Protein AF-A0A9P1DG46-F1 (afdb_monomer_lite)

Sequence (170 aa):
VLTSGLLGGCAYPVLSLDVVNGHALVALENPWPQGKWNGSWGPDSLEVLRCGLKQQPGNTFWMSIQDFCQHFTDVTEARLIPSSWQSAMVSMSEERPSYPLVSVSSPTQAIFCLTQADSRLRTNRNFAAIGLRVYRCRIVAPPQHSTGAKQNVSNPFKPLELLAEKLASK

InterPro domains:
  IPR001300 Peptidase C2, calpain, catalytic domain [PF00648] (3-76)
  IPR001300 Peptidase C2, calpain, catalytic domain [PS50203] (1-81)
  IPR022684 Peptidase C2, calpain family [PTHR10183] (3-145)
  IPR038765 Papain-like cysteine peptidase superfamily [SSF54001] (3-87)

Secondary structure (DSSP, 8-state):
--TTS--TT----EEEEEEETTEEEEEEE--SSS----STT-TT-HHHHHHTPPPPTTTEEEEEHHHHHHH-------PPPPTTS--------SSS--------SSS-----------TTTSS--------EEEEE--PPPPPTT--------S-TTTT-EEEEEEPPP-

Radius of gyration: 24.79 Å; chains: 1; bounding box: 55×44×65 Å

Structure (mmCIF, N/CA/C/O backbone):
data_AF-A0A9P1DG46-F1
#
_entry.id   AF-A0A9P1DG46-F1
#
loop_
_atom_site.group_PDB
_atom_site.id
_atom_site.type_symbol
_atom_site.label_atom_id
_atom_site.label_alt_id
_atom_site.label_comp_id
_atom_site.label_asym_id
_atom_site.label_entity_id
_atom_site.label_seq_id
_atom_site.pdbx_PDB_ins_code
_atom_site.Cartn_x
_atom_site.Cartn_y
_atom_site.Cartn_z
_atom_site.occupancy
_atom_site.B_iso_or_equiv
_atom_site.auth_seq_id
_atom_site.auth_comp_id
_atom_site.auth_asym_id
_atom_site.auth_atom_id
_atom_site.pdbx_PDB_model_num
ATOM 1 N N . VAL A 1 1 ? -11.341 16.551 11.800 1.00 89.69 1 VAL A N 1
ATOM 2 C CA . VAL A 1 1 ? -11.814 15.290 12.414 1.00 89.69 1 VAL A CA 1
ATOM 3 C C . VAL A 1 1 ? -13.119 14.925 11.731 1.00 89.69 1 VAL A C 1
ATOM 5 O O . VAL A 1 1 ? -13.950 15.811 11.574 1.00 89.69 1 VAL A O 1
ATOM 8 N N . LEU A 1 2 ? -13.258 13.695 11.244 1.00 94.81 2 LEU A N 1
ATOM 9 C CA . LEU A 1 2 ? -14.487 13.181 10.634 1.00 94.81 2 LEU A CA 1
ATOM 10 C C . LEU A 1 2 ? -15.521 12.848 11.719 1.00 94.81 2 LEU A C 1
ATOM 12 O O . LEU A 1 2 ? -15.189 12.789 12.902 1.00 94.81 2 LEU A O 1
ATOM 16 N N . THR A 1 3 ? -16.767 12.584 11.328 1.00 94.94 3 THR A N 1
ATOM 17 C CA . THR A 1 3 ? -17.828 12.148 12.258 1.00 94.94 3 THR A CA 1
ATOM 18 C C . THR A 1 3 ? -17.475 10.849 12.992 1.00 94.94 3 THR A C 1
ATOM 20 O O . THR A 1 3 ? -17.857 10.677 14.146 1.00 94.94 3 THR A O 1
ATOM 23 N N . SER A 1 4 ? -16.667 9.989 12.365 1.00 93.75 4 SER A N 1
ATOM 24 C CA . SER A 1 4 ? -16.097 8.767 12.946 1.00 93.75 4 SER A CA 1
ATOM 25 C C . SER A 1 4 ? -14.941 8.996 13.934 1.00 93.75 4 SER A C 1
ATOM 27 O O . SER A 1 4 ? -14.344 8.051 14.450 1.00 93.75 4 SER A O 1
ATOM 29 N N . GLY A 1 5 ? -14.537 10.251 14.150 1.00 95.19 5 GLY A N 1
ATOM 30 C CA . GLY A 1 5 ? -13.408 10.598 15.012 1.00 95.19 5 GLY A CA 1
ATOM 31 C C . GLY A 1 5 ? -12.021 10.398 14.383 1.00 95.19 5 GLY A C 1
ATOM 32 O O . GLY A 1 5 ? -11.029 10.852 14.956 1.00 95.19 5 GLY A O 1
ATOM 33 N N . LEU A 1 6 ? -11.937 9.797 13.190 1.00 96.50 6 LEU A N 1
ATOM 34 C CA . LEU A 1 6 ? -10.705 9.692 12.398 1.00 96.50 6 LEU A CA 1
ATOM 35 C C . LEU A 1 6 ? -10.310 11.040 11.773 1.00 96.50 6 LEU A C 1
ATOM 37 O O . LEU A 1 6 ? -11.133 11.942 11.587 1.00 96.50 6 LEU A O 1
ATOM 41 N N . LEU A 1 7 ? -9.040 11.188 11.406 1.00 96.38 7 LEU A N 1
ATOM 42 C CA . LEU A 1 7 ? -8.547 12.302 10.600 1.00 96.38 7 LEU A CA 1
ATOM 43 C C . LEU A 1 7 ? -8.460 11.866 9.136 1.00 96.38 7 LEU A C 1
ATOM 45 O O . LEU A 1 7 ? -7.665 11.000 8.781 1.00 96.38 7 LEU A O 1
ATOM 49 N N . GLY A 1 8 ? -9.282 12.476 8.281 1.00 94.69 8 GLY A N 1
ATOM 50 C CA . GLY A 1 8 ? -9.234 12.231 6.840 1.00 94.69 8 GLY A CA 1
ATOM 51 C C . GLY A 1 8 ? -7.922 12.719 6.220 1.00 94.69 8 GLY A C 1
ATOM 52 O O . GLY A 1 8 ? -7.405 13.766 6.608 1.00 94.69 8 GLY A O 1
ATOM 53 N N . GLY A 1 9 ? -7.398 11.963 5.252 1.00 92.75 9 GLY A N 1
ATOM 54 C CA . GLY A 1 9 ? -6.139 12.279 4.564 1.00 92.75 9 GLY A CA 1
ATOM 55 C C . GLY A 1 9 ? -4.876 12.007 5.389 1.00 92.75 9 GLY A C 1
ATOM 56 O O . GLY A 1 9 ? -3.785 12.398 4.978 1.00 92.75 9 GLY A O 1
ATOM 57 N N . CYS A 1 10 ? -5.003 11.351 6.544 1.00 93.56 10 CYS A N 1
ATOM 58 C CA . CYS A 1 10 ? -3.883 10.973 7.396 1.00 93.56 10 CYS A CA 1
ATOM 59 C C . CYS A 1 10 ? -3.624 9.464 7.339 1.00 93.56 10 CYS A C 1
ATOM 61 O O . CYS A 1 10 ? -4.554 8.668 7.237 1.00 93.56 10 CYS A O 1
ATOM 63 N N . ALA A 1 11 ? -2.352 9.079 7.451 1.00 94.88 11 ALA A N 1
ATOM 64 C CA . ALA A 1 11 ? -1.949 7.684 7.575 1.00 94.88 11 ALA A CA 1
ATOM 65 C C . ALA A 1 11 ? -1.962 7.242 9.045 1.00 94.88 11 ALA A C 1
ATOM 67 O O . ALA A 1 11 ? -1.571 8.006 9.930 1.00 94.88 11 ALA A O 1
ATOM 68 N N . TYR A 1 12 ? -2.384 6.000 9.270 1.00 96.06 12 TYR A N 1
ATOM 69 C CA . TYR A 1 12 ? -2.456 5.355 10.578 1.00 96.06 12 TYR A CA 1
ATOM 70 C C . TYR A 1 12 ? -1.640 4.059 10.521 1.00 96.06 12 TYR A C 1
ATOM 72 O O . TYR A 1 12 ? -1.907 3.230 9.646 1.00 96.06 12 TYR A O 1
ATOM 80 N N . PRO A 1 13 ? -0.638 3.868 11.396 1.00 95.50 13 PRO A N 1
ATOM 81 C CA . PRO A 1 13 ? 0.082 2.606 11.481 1.00 95.50 13 PRO A CA 1
ATOM 82 C C . PRO A 1 13 ? -0.844 1.453 11.876 1.00 95.50 13 PRO A C 1
ATOM 84 O O . PRO A 1 13 ? -1.627 1.573 12.819 1.00 95.50 13 PRO A O 1
ATOM 87 N N . VAL A 1 14 ? -0.708 0.327 11.174 1.00 95.50 14 VAL A N 1
ATOM 88 C CA . VAL A 1 14 ? -1.295 -0.958 11.572 1.00 95.50 14 VAL A CA 1
ATOM 89 C C . VAL A 1 14 ? -0.350 -1.631 12.556 1.00 95.50 14 VAL A C 1
ATOM 91 O O . VAL A 1 14 ? 0.809 -1.878 12.228 1.00 95.50 14 VAL A O 1
ATOM 94 N N . LEU A 1 15 ? -0.848 -1.915 13.756 1.00 94.25 15 LEU A N 1
ATOM 95 C CA . LEU A 1 15 ? -0.065 -2.508 14.839 1.00 94.25 15 LEU A CA 1
ATOM 96 C C . LEU A 1 15 ? -0.224 -4.028 14.884 1.00 94.25 15 LEU A C 1
ATOM 98 O O . LEU A 1 15 ? 0.761 -4.752 15.009 1.00 94.25 15 LEU A O 1
ATOM 102 N N . SER A 1 16 ? -1.462 -4.515 14.791 1.00 93.31 16 SER A N 1
ATOM 103 C CA . SER A 1 16 ? -1.759 -5.947 14.795 1.00 93.31 16 SER A CA 1
ATOM 104 C C . SER A 1 16 ? -3.085 -6.263 14.110 1.00 93.31 16 SER A C 1
ATOM 106 O O . SER A 1 16 ? -3.933 -5.392 13.902 1.00 93.31 16 SER A O 1
ATOM 108 N N . LEU A 1 17 ? -3.239 -7.534 13.748 1.00 94.75 17 LEU A N 1
ATOM 109 C CA . LEU A 1 17 ? -4.457 -8.125 13.211 1.00 94.75 17 LEU A CA 1
ATOM 110 C C . LEU A 1 17 ? -4.770 -9.352 14.056 1.00 94.75 17 LEU A C 1
ATOM 112 O O . LEU A 1 17 ? -3.923 -10.235 14.164 1.00 94.75 17 LEU A O 1
ATOM 116 N N . ASP A 1 18 ? -5.968 -9.412 14.627 1.00 94.12 18 ASP A N 1
ATOM 117 C CA . ASP A 1 18 ? -6.350 -10.479 15.549 1.00 94.12 18 ASP A CA 1
ATOM 118 C C . ASP A 1 18 ? -7.813 -10.886 15.366 1.00 94.12 18 ASP A C 1
ATOM 120 O O . ASP A 1 18 ? -8.650 -10.104 14.913 1.00 94.12 18 ASP A O 1
ATOM 124 N N . VAL A 1 19 ? -8.133 -12.129 15.737 1.00 95.25 19 VAL A N 1
ATOM 125 C CA . VAL A 1 19 ? -9.515 -12.621 15.797 1.00 95.25 19 VAL A CA 1
ATOM 126 C C . VAL A 1 19 ? -9.927 -12.751 17.256 1.00 95.25 19 VAL A C 1
ATOM 128 O O . VAL A 1 19 ? -9.411 -13.596 17.984 1.00 95.25 19 VAL A O 1
ATOM 131 N N . VAL A 1 20 ? -10.886 -11.932 17.680 1.00 91.81 20 VAL A N 1
ATOM 132 C CA . VAL A 1 20 ? -11.339 -11.847 19.073 1.00 91.81 20 VAL A CA 1
ATOM 133 C C . VAL A 1 20 ? -12.813 -12.208 19.125 1.00 91.81 20 VAL A C 1
ATOM 135 O O . VAL A 1 20 ? -13.642 -11.533 18.522 1.00 91.81 20 VAL A O 1
ATOM 138 N N . ASN A 1 21 ? -13.151 -13.296 19.824 1.00 90.69 21 ASN A N 1
ATOM 139 C CA . ASN A 1 21 ? -14.528 -13.797 19.934 1.00 90.69 21 ASN A CA 1
ATOM 140 C C . ASN A 1 21 ? -15.239 -13.951 18.572 1.00 90.69 21 ASN A C 1
ATOM 142 O O . ASN A 1 21 ? -16.425 -13.670 18.442 1.00 90.69 21 ASN A O 1
ATOM 146 N N . GLY A 1 22 ? -14.500 -14.379 17.543 1.00 93.50 22 GLY A N 1
ATOM 147 C CA . GLY A 1 22 ? -15.020 -14.557 16.182 1.00 93.50 22 GLY A CA 1
ATOM 148 C C . GLY A 1 22 ? -15.042 -13.289 15.320 1.00 93.50 22 GLY A C 1
ATOM 149 O O . GLY A 1 22 ? -15.412 -13.369 14.152 1.00 93.50 22 GLY A O 1
ATOM 150 N N . HIS A 1 23 ? -14.610 -12.140 15.844 1.00 94.50 23 HIS A N 1
ATOM 151 C CA . HIS A 1 23 ? -14.505 -10.892 15.090 1.00 94.50 23 HIS A CA 1
ATOM 152 C C . HIS A 1 23 ? -13.069 -10.659 14.621 1.00 94.50 23 HIS A C 1
ATOM 154 O O . HIS A 1 23 ? -12.150 -10.660 15.436 1.00 94.50 23 HIS A O 1
ATOM 160 N N . ALA A 1 24 ? -12.873 -10.435 13.320 1.00 96.88 24 ALA A N 1
ATOM 161 C CA . ALA A 1 24 ? -11.587 -10.015 12.772 1.00 96.88 24 ALA A CA 1
ATOM 162 C C . ALA A 1 24 ? -11.386 -8.513 13.017 1.00 96.88 24 ALA A C 1
ATOM 164 O O . ALA A 1 24 ? -12.159 -7.688 12.514 1.00 96.88 24 ALA A O 1
ATOM 165 N N . LEU A 1 25 ? -10.359 -8.177 13.793 1.00 96.50 25 LEU A N 1
ATOM 166 C CA . LEU A 1 25 ? -10.048 -6.825 14.234 1.00 96.50 25 LEU A CA 1
ATOM 167 C C . LEU A 1 25 ? -8.657 -6.399 13.767 1.00 96.50 25 LEU A C 1
ATOM 169 O O . LEU A 1 25 ? -7.748 -7.216 13.622 1.00 96.50 25 LEU A O 1
ATOM 173 N N . VAL A 1 26 ? -8.495 -5.092 13.591 1.00 96.19 26 VAL A N 1
ATOM 174 C CA . VAL A 1 26 ? -7.206 -4.437 13.375 1.00 96.19 26 VAL A CA 1
ATOM 175 C C . VAL A 1 26 ? -6.955 -3.429 14.489 1.00 96.19 26 VAL A C 1
ATOM 177 O O . VAL A 1 26 ? -7.841 -2.645 14.837 1.00 96.19 26 VAL A O 1
ATOM 180 N N . ALA A 1 27 ? -5.753 -3.468 15.057 1.00 95.12 27 ALA A N 1
ATOM 181 C CA . ALA A 1 27 ? -5.265 -2.449 15.971 1.00 95.12 27 ALA A CA 1
ATOM 182 C C . ALA A 1 27 ? -4.527 -1.369 15.178 1.00 95.12 27 ALA A C 1
ATOM 184 O O . ALA A 1 27 ? -3.613 -1.667 14.403 1.00 95.12 27 ALA A O 1
ATOM 185 N N . LEU A 1 28 ? -4.914 -0.117 15.395 1.00 96.06 28 LEU A N 1
ATOM 186 C CA . LEU A 1 28 ? -4.319 1.060 14.774 1.00 96.06 28 LEU A CA 1
ATOM 187 C C . LEU A 1 28 ? -3.791 2.018 15.838 1.00 96.06 28 LEU A C 1
ATOM 189 O O . LEU A 1 28 ? -4.299 2.062 16.961 1.00 96.06 28 LEU A O 1
ATOM 193 N N . GLU A 1 29 ? -2.820 2.838 15.452 1.00 95.31 29 GLU A N 1
ATOM 194 C CA . GLU A 1 29 ? -2.388 4.006 16.220 1.00 95.31 29 GLU A CA 1
ATOM 195 C C . GLU A 1 29 ? -2.768 5.293 15.490 1.00 95.31 29 GLU A C 1
ATOM 197 O O . GLU A 1 29 ? -2.547 5.429 14.287 1.00 95.31 29 GLU A O 1
ATOM 202 N N . ASN A 1 30 ? -3.314 6.267 16.214 1.00 95.25 30 ASN A N 1
ATOM 203 C CA . ASN A 1 30 ? -3.390 7.639 15.739 1.00 95.25 30 ASN A CA 1
ATOM 204 C C . ASN A 1 30 ? -2.127 8.397 16.183 1.00 95.25 30 ASN A C 1
ATOM 206 O O . ASN A 1 30 ? -2.034 8.765 17.354 1.00 95.25 30 ASN A O 1
ATOM 210 N N . PRO A 1 31 ? -1.178 8.703 15.282 1.00 93.88 31 PRO A N 1
ATOM 211 C C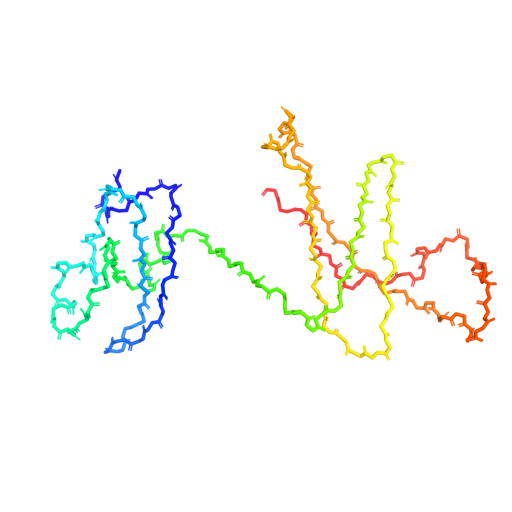A . PRO A 1 31 ? 0.042 9.419 15.657 1.00 93.88 31 PRO A CA 1
ATOM 212 C C . PRO A 1 31 ? -0.207 10.904 15.976 1.00 93.88 31 PRO A C 1
ATOM 214 O O . PRO A 1 31 ? 0.724 11.632 16.322 1.00 93.88 31 PRO A O 1
ATOM 217 N N . TRP A 1 32 ? -1.447 11.385 15.834 1.00 93.44 32 TRP A N 1
ATOM 218 C CA . TRP A 1 32 ? -1.791 12.792 15.979 1.00 93.44 32 TRP A CA 1
ATOM 219 C C . TRP A 1 32 ? -2.438 13.113 17.335 1.00 93.44 32 TRP A C 1
ATOM 221 O O . TRP A 1 32 ? -3.183 12.293 17.878 1.00 93.44 32 TRP A O 1
ATOM 231 N N . PRO A 1 33 ? -2.250 14.345 17.861 1.00 88.50 33 PRO A N 1
ATOM 232 C CA . PRO A 1 33 ? -2.833 14.763 19.144 1.00 88.50 33 PRO A CA 1
ATOM 233 C C . PRO A 1 33 ? -4.366 14.818 19.160 1.00 88.50 33 PRO A C 1
ATOM 235 O O . PRO A 1 33 ? -4.982 14.930 20.214 1.00 88.50 33 PRO A O 1
ATOM 238 N N . GLN A 1 34 ? -4.981 14.814 17.981 1.00 91.88 34 GLN A N 1
ATOM 239 C CA . GLN A 1 34 ? -6.401 15.051 17.769 1.00 91.88 34 GLN A CA 1
ATOM 240 C C . GLN A 1 34 ? -7.038 13.865 17.048 1.00 91.88 34 GLN A C 1
ATOM 242 O O . GLN A 1 34 ? -6.397 13.197 16.239 1.00 91.88 34 GLN A O 1
ATOM 247 N N . GLY A 1 35 ? -8.325 13.646 17.304 1.00 90.81 35 GLY A N 1
ATOM 248 C CA . GLY A 1 35 ? -9.064 12.503 16.776 1.00 90.81 35 GLY A CA 1
ATOM 249 C C . GLY A 1 35 ? -8.962 11.278 17.685 1.00 90.81 35 GLY A C 1
ATOM 250 O O . GLY A 1 35 ? -7.893 10.922 18.186 1.00 90.81 35 GLY A O 1
ATOM 251 N N . LYS A 1 36 ? -10.107 10.641 17.901 1.00 92.12 36 LYS A N 1
ATOM 252 C CA . LYS A 1 36 ? -10.257 9.405 18.667 1.00 92.12 36 LYS A CA 1
ATOM 253 C C . LYS A 1 36 ? -11.361 8.609 17.993 1.00 92.12 36 LYS A C 1
ATOM 255 O O . LYS A 1 36 ? -12.457 9.139 17.827 1.00 92.12 36 LYS A O 1
ATOM 260 N N . TRP A 1 37 ? -11.065 7.377 17.589 1.00 94.94 37 TRP A N 1
ATOM 261 C CA . TRP A 1 37 ? -12.067 6.488 17.004 1.00 94.94 37 TRP A CA 1
ATOM 262 C C . TRP A 1 37 ? -13.241 6.306 17.971 1.00 94.94 37 TRP A C 1
ATOM 264 O O . TRP A 1 37 ? -13.034 5.985 19.144 1.00 94.94 37 TRP A O 1
ATOM 274 N N . ASN A 1 38 ? -14.456 6.553 17.481 1.00 93.56 38 ASN A N 1
ATOM 275 C CA . ASN A 1 38 ? -15.685 6.539 18.279 1.00 93.56 38 ASN A CA 1
ATOM 276 C C . ASN A 1 38 ? -16.713 5.495 17.804 1.00 93.56 38 ASN A C 1
ATOM 278 O O . ASN A 1 38 ? -17.835 5.482 18.306 1.00 93.56 38 ASN A O 1
ATOM 282 N N . GLY A 1 39 ? -16.342 4.639 16.847 1.00 93.44 39 GLY A N 1
ATOM 283 C CA . GLY A 1 39 ? -17.164 3.518 16.398 1.00 93.44 39 GLY A CA 1
ATOM 284 C C . GLY A 1 39 ? -16.951 2.248 17.226 1.00 93.44 39 GLY A C 1
ATOM 285 O O . GLY A 1 39 ? -16.287 2.253 18.269 1.00 93.44 39 GLY A O 1
ATOM 286 N N . SER A 1 40 ? -17.515 1.138 16.745 1.00 93.88 40 SER A N 1
ATOM 287 C CA . SER A 1 40 ? -17.368 -0.175 17.380 1.00 93.88 40 SER A CA 1
ATOM 288 C C . SER A 1 40 ? -15.902 -0.552 17.574 1.00 93.88 40 SER A C 1
ATOM 290 O O . SER A 1 40 ? -15.034 -0.206 16.771 1.00 93.88 40 SER A O 1
ATOM 292 N N . TRP A 1 41 ? -15.631 -1.259 18.671 1.00 94.44 41 TRP A N 1
ATOM 293 C CA . TRP A 1 41 ? -14.279 -1.614 19.123 1.00 94.44 41 TRP A CA 1
ATOM 294 C C . TRP A 1 41 ? -13.380 -0.425 19.499 1.00 94.44 41 TRP A C 1
ATOM 296 O O . TRP A 1 41 ? -12.206 -0.609 19.821 1.00 94.44 41 TRP A O 1
ATOM 306 N N . GLY A 1 42 ? -13.929 0.792 19.538 1.00 91.69 42 GLY A N 1
ATOM 307 C CA . GLY A 1 42 ? -13.219 1.954 20.047 1.00 91.69 42 GLY A CA 1
ATOM 308 C C . GLY A 1 42 ? -12.878 1.858 21.536 1.00 91.69 42 GLY A C 1
ATOM 309 O O . GLY A 1 42 ? -13.408 0.999 22.249 1.00 91.69 42 GLY A O 1
ATOM 310 N N . PRO A 1 43 ? -12.003 2.752 22.029 1.00 86.31 43 PRO A N 1
ATOM 311 C CA . PRO A 1 43 ? -11.471 2.686 23.391 1.00 86.31 43 PRO A CA 1
ATOM 312 C C . PRO A 1 43 ? -12.552 2.639 24.481 1.00 86.31 43 PRO A C 1
ATOM 314 O O . PRO A 1 43 ? -12.387 1.946 25.482 1.00 86.31 43 PRO A O 1
ATOM 317 N N . ASP A 1 44 ? -13.671 3.333 24.260 1.00 84.94 44 ASP A N 1
ATOM 318 C CA . ASP A 1 44 ? -14.769 3.460 25.226 1.00 84.94 44 ASP A CA 1
ATOM 319 C C . ASP A 1 44 ? -15.961 2.533 24.889 1.00 84.94 44 ASP A C 1
ATOM 321 O O . ASP A 1 44 ? -17.055 2.692 25.428 1.00 84.94 44 ASP A O 1
ATOM 325 N N . SER A 1 45 ? -15.774 1.581 23.967 1.00 89.62 45 SER A N 1
ATOM 326 C CA . SER A 1 45 ? -16.831 0.673 23.504 1.00 89.62 45 SER A CA 1
ATOM 327 C C . SER A 1 45 ? -17.103 -0.464 24.500 1.00 89.62 45 SER A C 1
ATOM 329 O O . SER A 1 45 ? -16.201 -0.969 25.178 1.00 89.62 45 SER A O 1
ATOM 331 N N . LEU A 1 46 ? -18.362 -0.913 24.577 1.00 89.25 46 LEU A N 1
ATOM 332 C CA . LEU A 1 46 ? -18.743 -2.045 25.432 1.00 89.25 46 LEU A CA 1
ATOM 333 C C . LEU A 1 46 ? -18.090 -3.347 24.958 1.00 89.25 46 LEU A C 1
ATOM 335 O O . LEU A 1 46 ? -17.819 -4.226 25.770 1.00 89.25 46 LEU A O 1
ATOM 339 N N . GLU A 1 47 ? -17.838 -3.470 23.659 1.00 91.75 47 GLU A N 1
ATOM 340 C CA . GLU A 1 47 ? -17.193 -4.609 23.019 1.00 91.75 47 GLU A CA 1
ATOM 341 C C . GLU A 1 47 ? -15.773 -4.813 23.561 1.00 91.75 47 GLU A C 1
ATOM 343 O O . GLU A 1 47 ? -15.440 -5.914 24.005 1.00 91.75 47 GLU A O 1
ATOM 348 N N . VAL A 1 48 ? -14.968 -3.745 23.620 1.00 87.75 48 VAL A N 1
ATOM 349 C CA . VAL A 1 48 ? -13.606 -3.775 24.186 1.00 87.75 48 VAL A CA 1
ATOM 350 C C . VAL A 1 48 ? -13.634 -4.137 25.667 1.00 87.75 48 VAL A C 1
ATOM 352 O O . VAL A 1 48 ? -12.878 -5.013 26.094 1.00 87.75 48 VAL A O 1
ATOM 355 N N . LEU A 1 49 ? -14.541 -3.520 26.436 1.00 86.81 49 LEU A N 1
ATOM 356 C CA . LEU A 1 49 ? -14.699 -3.790 27.868 1.00 86.81 49 LEU A CA 1
ATOM 357 C C . LEU A 1 49 ? -15.092 -5.250 28.137 1.00 86.81 49 LEU A C 1
ATOM 359 O O . LEU A 1 49 ? -14.501 -5.901 28.995 1.00 86.81 49 LEU A O 1
ATOM 363 N N . ARG A 1 50 ? -16.062 -5.786 27.387 1.00 89.56 50 ARG A N 1
ATOM 364 C CA . ARG A 1 50 ? -16.548 -7.168 27.537 1.00 89.56 50 ARG A CA 1
ATOM 365 C C . ARG A 1 50 ? -15.523 -8.206 27.102 1.00 89.56 50 ARG A C 1
ATOM 367 O O . ARG A 1 50 ? -15.459 -9.273 27.704 1.00 89.56 50 ARG A O 1
ATOM 374 N N . CYS A 1 51 ? -14.741 -7.911 26.067 1.00 87.94 51 CYS A N 1
ATOM 375 C CA . CYS A 1 51 ? -13.728 -8.832 25.555 1.00 87.94 51 CYS A CA 1
ATOM 376 C C . CYS A 1 51 ? -12.393 -8.735 26.308 1.00 87.94 51 CYS A C 1
ATOM 378 O O . CYS A 1 51 ? -11.485 -9.509 26.017 1.00 87.94 51 CYS A O 1
ATOM 380 N N . GLY A 1 52 ? -12.253 -7.799 27.254 1.00 84.38 52 GLY A N 1
ATOM 381 C CA . GLY A 1 52 ? -11.016 -7.607 28.011 1.00 84.38 52 GLY A CA 1
ATOM 382 C C . GLY A 1 52 ? -9.827 -7.216 27.130 1.00 84.38 52 GLY A C 1
ATOM 383 O O . GLY A 1 52 ? -8.686 -7.559 27.448 1.00 84.38 52 GLY A O 1
ATOM 384 N N . LEU A 1 53 ? -10.079 -6.530 26.009 1.00 83.69 53 LEU A N 1
ATOM 385 C CA . LEU A 1 53 ? -9.017 -6.122 25.096 1.00 83.69 53 LEU A CA 1
ATOM 386 C C . LEU A 1 53 ? -8.158 -5.050 25.759 1.00 83.69 53 LEU A C 1
ATOM 388 O O . LEU A 1 53 ? -8.635 -3.973 26.117 1.00 83.69 53 LEU A O 1
ATOM 392 N N . LYS A 1 54 ? -6.868 -5.350 25.925 1.00 72.75 54 LYS A N 1
ATOM 393 C CA . LYS A 1 54 ? -5.911 -4.377 26.446 1.00 72.75 54 LYS A CA 1
ATOM 394 C C . LYS A 1 54 ? -5.747 -3.253 25.430 1.00 72.75 54 LYS A C 1
ATOM 396 O O . LYS A 1 54 ? -5.430 -3.506 24.268 1.00 72.75 54 LYS A O 1
ATOM 401 N N . GLN A 1 55 ? -5.923 -2.018 25.886 1.00 71.75 55 GLN A N 1
ATOM 402 C CA . GLN A 1 55 ? -5.478 -0.862 25.121 1.00 71.75 55 GLN A CA 1
ATOM 403 C C . GLN A 1 55 ? -3.956 -0.813 25.167 1.00 71.75 55 GLN A C 1
ATOM 405 O O . GLN A 1 55 ? -3.353 -0.935 26.239 1.00 71.75 55 GLN A O 1
ATOM 410 N N . GLN A 1 56 ? -3.336 -0.681 23.998 1.00 77.69 56 GLN A N 1
ATOM 411 C CA . GLN A 1 56 ? -1.908 -0.421 23.936 1.00 77.69 56 GLN A CA 1
ATOM 412 C C . GLN A 1 56 ? -1.648 1.036 24.368 1.00 77.69 56 GLN A C 1
ATOM 414 O O . GLN A 1 56 ? -2.550 1.875 24.274 1.00 77.69 56 GLN A O 1
ATOM 419 N N . PRO A 1 57 ? -0.444 1.362 24.869 1.00 78.50 57 PRO A N 1
ATOM 420 C CA . PRO A 1 57 ? -0.087 2.737 25.208 1.00 78.50 57 PRO A CA 1
ATOM 421 C C . PRO A 1 57 ? -0.262 3.683 24.013 1.00 78.50 57 PRO A C 1
ATOM 423 O O . PRO A 1 57 ? -0.137 3.263 22.868 1.00 78.50 57 PRO A O 1
ATOM 426 N N . GLY A 1 58 ? -0.492 4.968 24.279 1.00 84.12 58 GLY A N 1
ATOM 427 C CA . GLY A 1 58 ? -0.690 5.971 23.228 1.00 84.12 58 GLY A CA 1
ATOM 428 C C . GLY A 1 58 ? -2.140 6.057 22.746 1.00 84.12 58 GLY A C 1
A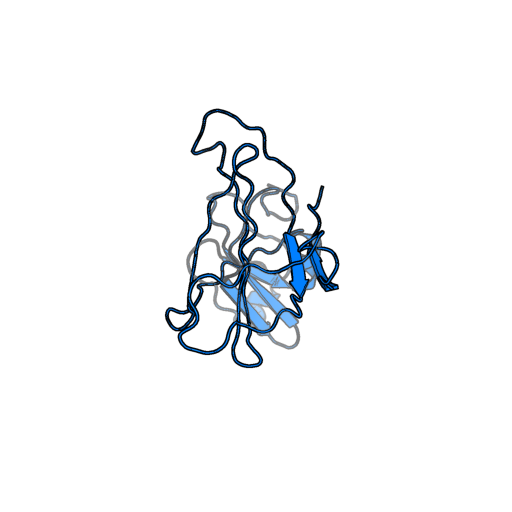TOM 429 O O . GLY A 1 58 ? -3.065 5.596 23.412 1.00 84.12 58 GLY A O 1
ATOM 430 N N . ASN A 1 59 ? -2.350 6.696 21.594 1.00 90.88 59 ASN A N 1
ATOM 431 C CA . ASN A 1 59 ? -3.680 6.876 21.005 1.00 90.88 59 ASN A CA 1
ATOM 432 C C . ASN A 1 59 ? -4.017 5.682 20.095 1.00 90.88 59 ASN A C 1
ATOM 434 O O . ASN A 1 59 ? -4.156 5.828 18.879 1.00 90.88 59 ASN A O 1
ATOM 438 N N . THR A 1 60 ? -4.075 4.486 20.688 1.00 93.56 60 THR A N 1
ATOM 439 C CA . THR A 1 60 ? -4.361 3.232 19.975 1.00 93.56 60 THR A CA 1
ATOM 440 C C . THR A 1 60 ? -5.814 2.811 20.127 1.00 93.56 60 THR A C 1
ATOM 442 O O . THR A 1 60 ? -6.485 3.133 21.109 1.00 93.56 60 THR A O 1
ATOM 445 N N . PHE A 1 61 ? -6.327 2.101 19.129 1.00 94.31 61 PHE A N 1
ATOM 446 C CA . PHE A 1 61 ? -7.706 1.633 19.115 1.00 94.31 61 PHE A CA 1
ATOM 447 C C . PHE A 1 61 ? -7.855 0.393 18.242 1.00 94.31 61 PHE A C 1
ATOM 449 O O . PHE A 1 61 ? -7.092 0.180 17.300 1.00 94.31 61 PHE A O 1
ATOM 456 N N . TRP A 1 62 ? -8.868 -0.407 18.559 1.00 95.69 62 TRP A N 1
ATOM 457 C CA . TRP A 1 62 ? -9.309 -1.504 17.714 1.00 95.69 62 TRP A CA 1
ATOM 458 C C . TRP A 1 62 ? -10.429 -1.029 16.790 1.00 95.69 62 TRP A C 1
ATOM 460 O O . TRP A 1 62 ? -11.191 -0.118 17.114 1.00 95.69 62 TRP A O 1
ATOM 470 N N . MET A 1 63 ? -10.541 -1.671 15.637 1.00 95.81 63 MET A N 1
ATOM 471 C CA . MET A 1 63 ? -11.713 -1.588 14.772 1.00 95.81 63 MET A CA 1
ATOM 472 C C . MET A 1 63 ? -11.941 -2.919 14.078 1.00 95.81 63 MET A C 1
ATOM 474 O O . MET A 1 63 ? -11.025 -3.737 13.962 1.00 95.81 63 MET A O 1
ATOM 478 N N . SER A 1 64 ? -13.158 -3.133 13.591 1.00 96.75 64 SER A N 1
ATOM 479 C CA . SER A 1 64 ? -13.429 -4.282 12.737 1.00 96.75 64 SER A CA 1
ATOM 480 C C . SER A 1 64 ? -12.730 -4.126 11.382 1.00 96.75 64 SER A C 1
ATOM 482 O O . SER A 1 64 ? -12.552 -3.012 10.887 1.00 96.75 64 SER A O 1
ATOM 484 N N . ILE A 1 65 ? -12.377 -5.241 10.736 1.00 97.00 65 ILE A N 1
ATOM 485 C CA . ILE A 1 65 ? -11.882 -5.206 9.347 1.00 97.00 65 ILE A CA 1
ATOM 486 C C . ILE A 1 65 ? -12.917 -4.580 8.399 1.00 97.00 65 ILE A C 1
ATOM 488 O O . ILE A 1 65 ? -12.549 -3.920 7.431 1.00 97.00 65 ILE A O 1
ATOM 492 N N . GLN A 1 66 ? -14.210 -4.728 8.693 1.00 96.81 66 GLN A N 1
ATOM 493 C CA . GLN A 1 66 ? -15.274 -4.107 7.910 1.00 96.81 66 GLN A CA 1
ATOM 494 C C . GLN A 1 66 ? -15.216 -2.575 7.983 1.00 96.81 66 GLN A C 1
ATOM 496 O O . GLN A 1 66 ? -15.264 -1.926 6.940 1.00 96.81 66 GLN A O 1
ATOM 501 N N . ASP A 1 67 ? -15.073 -2.003 9.181 1.00 97.31 67 ASP A N 1
ATOM 502 C CA . ASP A 1 67 ? -14.929 -0.552 9.358 1.00 97.31 67 ASP A CA 1
ATOM 503 C C . ASP A 1 67 ? -13.611 -0.052 8.762 1.00 97.31 67 ASP A C 1
ATOM 505 O O . ASP A 1 67 ? -13.576 1.003 8.128 1.00 97.31 67 ASP A O 1
ATOM 509 N N . PHE A 1 68 ? -12.536 -0.836 8.895 1.00 97.50 68 PHE A N 1
ATOM 510 C CA . PHE A 1 68 ? -11.254 -0.532 8.264 1.00 97.50 68 PHE A CA 1
ATOM 511 C C . PHE A 1 68 ? -11.410 -0.354 6.750 1.00 97.50 68 PHE A C 1
ATOM 513 O O . PHE A 1 68 ? -11.028 0.680 6.208 1.00 97.50 68 PHE A O 1
ATOM 520 N N . CYS A 1 69 ? -12.054 -1.304 6.070 1.00 96.44 69 CYS A N 1
ATOM 521 C CA . CYS A 1 69 ? -12.304 -1.217 4.632 1.00 96.44 69 CYS A CA 1
ATOM 522 C C . CYS A 1 69 ? -13.261 -0.079 4.232 1.00 96.44 69 CYS A C 1
ATOM 524 O O . CYS A 1 69 ? -13.239 0.346 3.080 1.00 96.44 69 CYS A O 1
ATOM 526 N N . GLN A 1 70 ? -14.112 0.408 5.140 1.00 96.75 70 GLN A N 1
ATOM 527 C CA . GLN A 1 70 ? -14.991 1.554 4.874 1.00 96.75 70 GLN A CA 1
ATOM 528 C C . GLN A 1 70 ? -14.275 2.899 5.029 1.00 96.75 70 GLN A C 1
ATOM 530 O O . GLN A 1 70 ? -14.625 3.865 4.350 1.00 96.75 70 GLN A O 1
ATOM 535 N N . HIS A 1 71 ? -13.303 2.981 5.938 1.00 96.81 71 HIS A N 1
ATOM 536 C CA . HIS A 1 71 ? -12.650 4.237 6.299 1.00 96.81 71 HIS A CA 1
ATOM 537 C C . HIS A 1 71 ? -11.269 4.438 5.671 1.00 96.81 71 HIS A C 1
ATOM 539 O O . HIS A 1 71 ? -10.831 5.584 5.558 1.00 96.81 71 HIS A O 1
ATOM 545 N N . PHE A 1 72 ? -10.596 3.367 5.250 1.00 96.88 72 PHE A N 1
ATOM 546 C CA . PHE A 1 72 ? -9.265 3.417 4.649 1.00 96.88 72 PHE A CA 1
ATOM 547 C C . PHE A 1 72 ? -9.303 2.964 3.191 1.00 96.88 72 PHE A C 1
ATOM 549 O O . PHE A 1 72 ? -9.888 1.938 2.855 1.00 96.88 72 PHE A O 1
ATOM 556 N N . THR A 1 73 ? -8.649 3.735 2.324 1.00 95.50 73 THR A N 1
ATOM 557 C CA . THR A 1 73 ? -8.591 3.474 0.878 1.00 95.50 73 THR A CA 1
ATOM 558 C C . THR A 1 73 ? -7.341 2.708 0.468 1.00 95.50 73 THR A C 1
ATOM 560 O O . THR A 1 73 ? -7.375 1.945 -0.494 1.00 95.50 73 THR A O 1
ATOM 563 N N . ASP A 1 74 ? -6.247 2.892 1.206 1.00 94.44 74 ASP A N 1
ATOM 564 C CA . ASP A 1 74 ? -4.920 2.434 0.817 1.00 94.44 74 ASP A CA 1
ATOM 565 C C . ASP A 1 74 ? -4.203 1.769 1.991 1.00 94.44 74 ASP A C 1
ATOM 567 O O . ASP A 1 74 ? -4.255 2.238 3.131 1.00 94.44 74 ASP A O 1
ATOM 571 N N . VAL A 1 75 ? -3.470 0.697 1.688 1.00 94.50 75 VAL A N 1
ATOM 572 C CA . VAL A 1 75 ? -2.561 0.030 2.623 1.00 94.50 75 VAL A CA 1
ATOM 573 C C . VAL A 1 75 ? -1.178 0.007 1.995 1.00 94.50 75 VAL A C 1
ATOM 575 O O . VAL A 1 75 ? -0.997 -0.486 0.883 1.00 94.50 75 VAL A O 1
ATOM 578 N N . THR A 1 76 ? -0.193 0.548 2.708 1.00 92.00 76 THR A N 1
ATOM 579 C CA . THR A 1 76 ? 1.206 0.536 2.273 1.00 92.00 76 THR A CA 1
ATOM 580 C C . THR A 1 76 ? 2.032 -0.295 3.239 1.00 92.00 76 THR A C 1
ATOM 582 O O . THR A 1 76 ? 2.044 -0.034 4.438 1.00 92.00 76 THR A O 1
ATOM 585 N N . GLU A 1 77 ? 2.756 -1.272 2.701 1.00 89.81 77 GLU A N 1
ATOM 586 C CA . GLU A 1 77 ? 3.686 -2.110 3.451 1.00 89.81 77 GLU A CA 1
ATOM 587 C C . GLU A 1 77 ? 5.119 -1.820 2.989 1.00 89.81 77 GLU A C 1
ATOM 589 O O . GLU A 1 77 ? 5.447 -1.952 1.807 1.00 89.81 77 GLU A O 1
ATOM 594 N N . ALA A 1 78 ? 5.991 -1.448 3.925 1.00 86.94 78 ALA A N 1
ATOM 595 C CA . ALA A 1 78 ? 7.419 -1.329 3.669 1.00 86.94 78 ALA A CA 1
ATOM 596 C C . ALA A 1 78 ? 8.107 -2.660 4.001 1.00 86.94 78 ALA A C 1
ATOM 598 O O . ALA A 1 78 ? 8.257 -3.016 5.168 1.00 86.94 78 ALA A O 1
ATOM 599 N N . ARG A 1 79 ? 8.540 -3.398 2.973 1.00 84.12 79 ARG A N 1
ATOM 600 C CA . ARG A 1 79 ? 9.271 -4.660 3.149 1.00 84.12 79 ARG A CA 1
AT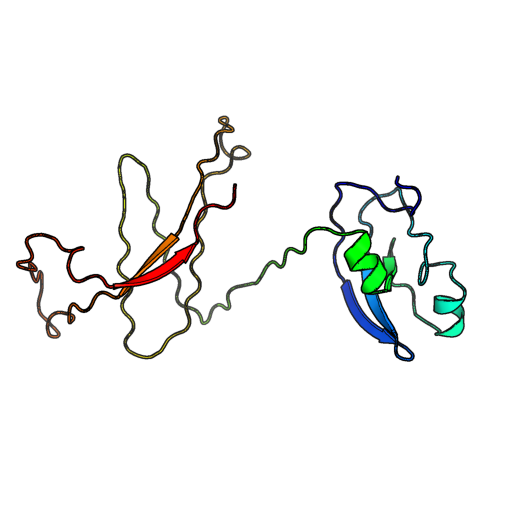OM 601 C C . ARG A 1 79 ? 10.774 -4.420 3.142 1.00 84.12 79 ARG A C 1
ATOM 603 O O . ARG A 1 79 ? 11.308 -3.832 2.203 1.00 84.12 79 ARG A O 1
ATOM 610 N N . LEU A 1 80 ? 11.462 -4.930 4.159 1.00 87.56 80 LEU A N 1
ATOM 611 C CA . LEU A 1 80 ? 12.919 -5.007 4.153 1.00 87.56 80 LEU A CA 1
ATOM 612 C C . LEU A 1 80 ? 13.351 -6.169 3.259 1.00 87.56 80 LEU A C 1
ATOM 614 O O . LEU A 1 80 ? 12.917 -7.304 3.453 1.00 87.56 80 LEU A O 1
ATOM 618 N N . ILE A 1 81 ? 14.206 -5.885 2.279 1.00 87.19 81 ILE A N 1
ATOM 619 C CA . ILE A 1 81 ? 14.826 -6.926 1.458 1.00 87.19 81 ILE A CA 1
ATOM 620 C C . ILE A 1 81 ? 15.933 -7.571 2.307 1.00 87.19 81 ILE A C 1
ATOM 622 O O . ILE A 1 81 ? 16.844 -6.853 2.731 1.00 87.19 81 ILE A O 1
ATOM 626 N N . PRO A 1 82 ? 15.873 -8.888 2.591 1.00 87.94 82 PRO A N 1
ATOM 627 C CA . PRO A 1 82 ? 16.890 -9.547 3.402 1.00 87.94 82 PRO A CA 1
ATOM 628 C C . PRO A 1 82 ? 18.281 -9.419 2.777 1.00 87.94 82 PRO A C 1
ATOM 630 O O . PRO A 1 82 ? 18.426 -9.468 1.557 1.00 87.94 82 PRO A O 1
ATOM 633 N N . SER A 1 83 ? 19.323 -9.350 3.607 1.00 89.00 83 SER A N 1
ATOM 634 C CA . SER A 1 83 ? 20.717 -9.236 3.145 1.00 89.00 83 SER A CA 1
ATOM 635 C C . SER A 1 83 ? 21.218 -10.451 2.353 1.00 89.00 83 SER A C 1
ATOM 637 O O . SER A 1 83 ? 22.248 -10.366 1.692 1.00 89.00 83 SER A O 1
ATOM 639 N N . SER A 1 84 ? 20.498 -11.577 2.394 1.00 91.19 84 SER A N 1
ATOM 640 C CA . SER A 1 84 ? 20.776 -12.757 1.569 1.00 91.19 84 SER A CA 1
ATOM 641 C C . SER A 1 84 ? 20.450 -12.555 0.085 1.00 91.19 84 SER A C 1
ATOM 643 O O . SER A 1 84 ? 20.920 -13.328 -0.752 1.00 91.19 84 SER A O 1
ATOM 645 N N . TRP A 1 85 ? 19.660 -11.536 -0.262 1.00 91.19 85 TRP A N 1
ATOM 646 C CA . TRP A 1 85 ? 19.319 -11.228 -1.646 1.00 91.19 85 TRP A CA 1
ATOM 647 C C . TRP A 1 85 ? 20.453 -10.456 -2.318 1.00 91.19 85 TRP A C 1
ATOM 649 O O . TRP A 1 85 ? 20.967 -9.474 -1.786 1.00 91.19 85 TRP A O 1
ATOM 659 N N . GLN A 1 86 ? 20.812 -10.875 -3.530 1.00 89.00 86 GLN A N 1
ATOM 660 C CA . GLN A 1 86 ? 21.740 -10.119 -4.368 1.00 89.00 86 GLN A CA 1
ATOM 661 C C . GLN A 1 86 ? 21.035 -8.873 -4.911 1.00 89.00 86 GLN A C 1
ATOM 663 O O . GLN A 1 86 ? 19.913 -8.964 -5.413 1.00 89.00 86 GLN A O 1
ATOM 668 N N . SER A 1 87 ? 21.688 -7.713 -4.821 1.00 89.00 87 SER A N 1
ATOM 669 C CA . SER A 1 87 ? 21.135 -6.438 -5.279 1.00 89.00 87 SER A CA 1
ATOM 670 C C . SER A 1 87 ? 22.056 -5.756 -6.288 1.00 89.00 87 SER A C 1
ATOM 672 O O . SER A 1 87 ? 23.280 -5.816 -6.201 1.00 89.00 87 SER A O 1
ATOM 674 N N . ALA A 1 88 ? 21.444 -5.108 -7.275 1.00 89.00 88 ALA A N 1
ATOM 675 C CA . ALA A 1 88 ? 22.113 -4.256 -8.245 1.00 89.00 88 ALA A CA 1
ATOM 676 C C . ALA A 1 88 ? 21.214 -3.051 -8.531 1.00 89.00 88 ALA A C 1
ATOM 678 O O . ALA A 1 88 ? 19.988 -3.176 -8.539 1.00 89.00 88 ALA A O 1
ATOM 679 N N . MET A 1 89 ? 21.817 -1.887 -8.767 1.00 89.12 89 MET A N 1
ATOM 680 C CA . MET A 1 89 ? 21.105 -0.651 -9.084 1.00 89.12 89 MET A CA 1
ATOM 681 C C . MET A 1 89 ? 21.636 -0.082 -10.395 1.00 89.12 89 MET A C 1
ATOM 683 O O . MET A 1 89 ? 22.845 -0.019 -10.609 1.00 89.12 89 MET A O 1
ATOM 687 N N . VAL A 1 90 ? 20.721 0.345 -11.263 1.00 88.81 90 VAL A N 1
ATOM 688 C CA . VAL A 1 90 ? 21.045 1.021 -12.519 1.00 88.81 90 VAL A CA 1
ATOM 689 C C . VAL A 1 90 ? 20.280 2.333 -12.558 1.00 88.81 90 VAL A C 1
ATOM 691 O O . VAL A 1 90 ? 19.056 2.342 -12.457 1.00 88.81 90 VAL A O 1
ATOM 694 N N . SER A 1 91 ? 21.008 3.432 -12.723 1.00 87.81 91 SER A N 1
ATOM 695 C CA . SER A 1 91 ? 20.428 4.753 -12.957 1.00 87.81 91 SER A CA 1
ATOM 696 C C . SER A 1 91 ? 20.288 4.991 -14.456 1.00 87.81 91 SER A C 1
ATOM 698 O O . SER A 1 91 ? 21.200 4.688 -15.222 1.00 87.81 91 SER A O 1
ATOM 700 N N . MET A 1 92 ? 19.163 5.562 -14.873 1.00 84.38 92 MET A N 1
ATOM 701 C CA . MET A 1 92 ? 18.880 5.889 -16.271 1.00 84.38 92 MET A CA 1
ATOM 702 C C . MET A 1 92 ? 18.244 7.276 -16.381 1.00 84.38 92 MET A C 1
ATOM 704 O O . MET A 1 92 ? 17.658 7.775 -15.421 1.00 84.38 92 MET A O 1
ATOM 708 N N . SER A 1 93 ? 18.374 7.897 -17.548 1.00 82.19 93 SER A N 1
ATOM 709 C CA . SER A 1 93 ? 17.734 9.171 -17.888 1.00 82.19 93 SER A CA 1
ATOM 710 C C . SER A 1 93 ? 17.230 9.134 -19.329 1.00 82.19 93 SER A C 1
ATOM 712 O O . SER A 1 93 ? 17.558 8.213 -20.075 1.00 82.19 93 SER A O 1
ATOM 714 N N . GLU A 1 94 ? 16.466 10.143 -19.741 1.00 77.56 94 GLU A N 1
ATOM 715 C CA . GLU A 1 94 ? 16.023 10.278 -21.137 1.00 77.56 94 GLU A CA 1
ATOM 716 C C . GLU A 1 94 ? 17.206 10.347 -22.115 1.00 77.56 94 GLU A C 1
ATOM 718 O O . GLU A 1 94 ? 17.182 9.720 -23.169 1.00 77.56 94 GLU A O 1
ATOM 723 N N . GLU A 1 95 ? 18.282 11.039 -21.732 1.00 83.50 95 GLU A N 1
ATOM 724 C CA . GLU A 1 95 ? 19.513 11.133 -22.529 1.00 83.50 95 GLU A CA 1
ATOM 725 C C . GLU A 1 95 ? 20.344 9.841 -22.509 1.00 83.50 95 GLU A C 1
ATOM 727 O O . GLU 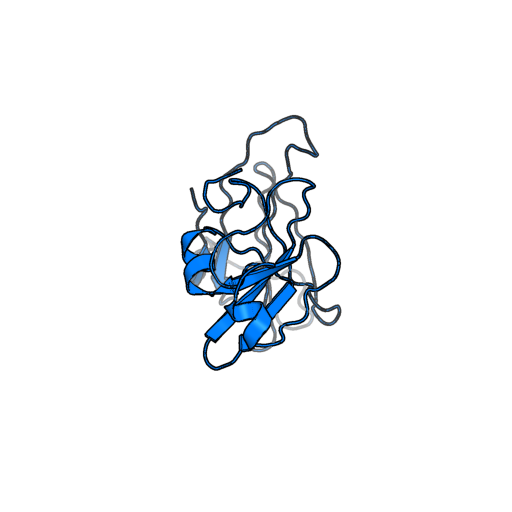A 1 95 ? 21.175 9.611 -23.389 1.00 83.50 95 GLU A O 1
ATOM 732 N N . ARG A 1 96 ? 20.166 9.007 -21.478 1.00 81.06 96 ARG A N 1
ATOM 733 C CA . ARG A 1 96 ? 20.924 7.769 -21.258 1.00 81.06 96 ARG A CA 1
ATOM 734 C C . ARG A 1 96 ? 19.982 6.628 -20.865 1.00 81.06 96 ARG A C 1
ATOM 736 O O . ARG A 1 96 ? 20.004 6.184 -19.707 1.00 81.06 96 ARG A O 1
ATOM 743 N N . PRO A 1 97 ? 19.153 6.137 -21.804 1.00 81.88 97 PRO A N 1
ATOM 744 C CA . PRO A 1 97 ? 18.310 4.981 -21.551 1.00 81.88 97 PRO A CA 1
ATOM 745 C C . PRO A 1 97 ? 19.189 3.751 -21.313 1.00 81.88 97 PRO A C 1
ATOM 747 O O . PRO A 1 97 ? 20.202 3.552 -21.983 1.00 81.88 97 PRO A O 1
ATOM 750 N N . SER A 1 98 ? 18.804 2.918 -20.350 1.00 81.94 98 SER A N 1
ATOM 751 C CA . SER A 1 98 ? 19.520 1.685 -20.012 1.00 81.94 98 SER A CA 1
ATOM 752 C C . SER A 1 98 ? 18.566 0.498 -20.032 1.00 81.94 98 SER A C 1
ATOM 754 O O . SER A 1 98 ? 17.442 0.593 -19.547 1.00 81.94 98 SER A O 1
ATOM 756 N N . TYR A 1 99 ? 19.039 -0.632 -20.556 1.00 84.38 99 TYR A N 1
ATOM 757 C CA . TYR A 1 99 ? 18.291 -1.888 -20.627 1.00 84.38 99 TYR A CA 1
ATOM 758 C C . TYR A 1 99 ? 19.042 -2.949 -19.812 1.00 84.38 99 TYR A C 1
ATOM 760 O O . TYR A 1 99 ? 19.889 -3.653 -20.367 1.00 84.38 99 TYR A O 1
ATOM 768 N N . PRO A 1 100 ? 18.823 -3.027 -18.485 1.00 85.19 100 PRO A N 1
ATOM 769 C CA . PRO A 1 100 ? 19.549 -3.969 -17.644 1.00 85.19 100 PRO A CA 1
ATOM 770 C C . PRO A 1 100 ? 19.228 -5.411 -18.051 1.00 85.19 100 PRO A C 1
ATOM 772 O O . PRO A 1 100 ? 18.066 -5.816 -18.092 1.00 85.19 100 PRO A O 1
ATOM 775 N N . LEU A 1 101 ? 20.271 -6.193 -18.334 1.00 83.81 101 LEU A N 1
ATOM 776 C CA . LEU A 1 101 ? 20.155 -7.624 -18.593 1.00 83.81 101 LEU A CA 1
ATOM 777 C C . LEU A 1 101 ? 20.386 -8.388 -17.289 1.00 83.81 101 LEU A C 1
ATOM 779 O O . LEU A 1 101 ? 21.471 -8.325 -16.714 1.00 83.81 101 LEU A O 1
ATOM 783 N N . VAL A 1 102 ? 19.375 -9.134 -16.848 1.00 84.81 102 VAL A N 1
ATOM 784 C CA . VAL A 1 102 ? 19.469 -10.016 -15.679 1.00 84.81 102 VAL A CA 1
ATOM 785 C C . VAL A 1 102 ? 19.528 -11.459 -16.165 1.00 84.81 102 VAL A C 1
ATOM 787 O O . VAL A 1 102 ? 18.638 -11.913 -16.881 1.00 84.81 102 VAL A O 1
ATOM 790 N N . SER A 1 103 ? 20.583 -12.174 -15.776 1.00 83.06 103 SER A N 1
ATOM 791 C CA . SER A 1 103 ? 20.753 -13.599 -16.058 1.00 83.06 103 SER A CA 1
ATOM 792 C C . SER A 1 103 ? 20.639 -14.393 -14.763 1.00 83.06 103 SER A C 1
ATOM 794 O O . SER A 1 103 ? 21.242 -14.025 -13.757 1.00 83.06 103 SER A O 1
ATOM 796 N N . VAL A 1 104 ? 19.870 -15.479 -14.793 1.00 84.12 104 VAL A N 1
ATOM 797 C CA . VAL A 1 104 ? 19.689 -16.397 -13.663 1.00 84.12 104 VAL A CA 1
ATOM 798 C C . VAL A 1 104 ? 20.030 -17.814 -14.109 1.00 84.12 104 VAL A C 1
ATOM 800 O O . VAL A 1 104 ? 19.658 -18.233 -15.204 1.00 84.12 104 VAL A O 1
ATOM 803 N N . SER A 1 105 ? 20.757 -18.555 -13.274 1.00 83.19 105 SER A N 1
ATOM 804 C CA . SER A 1 105 ? 21.193 -19.927 -13.577 1.00 83.19 105 SER A CA 1
ATOM 805 C C . SER A 1 105 ? 20.136 -20.988 -13.257 1.00 83.19 105 SER A C 1
ATOM 807 O O . SER A 1 105 ? 20.254 -22.128 -13.697 1.00 83.19 105 SER A O 1
ATOM 809 N 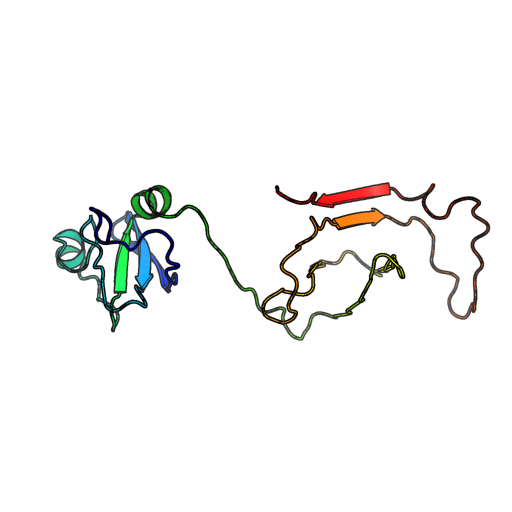N . SER A 1 106 ? 19.108 -20.631 -12.486 1.00 84.75 106 SER A N 1
ATOM 810 C CA . SER A 1 106 ? 18.034 -21.521 -12.037 1.00 84.75 106 SER A CA 1
ATOM 811 C C . SER A 1 106 ? 16.749 -20.719 -11.765 1.00 84.75 106 SER A C 1
ATOM 813 O O . SER A 1 106 ? 16.812 -19.485 -11.693 1.00 84.75 106 SER A O 1
ATOM 815 N N . PRO A 1 107 ? 15.571 -21.369 -11.636 1.00 88.56 107 PRO A N 1
ATOM 816 C CA . PRO A 1 107 ? 14.335 -20.687 -11.249 1.00 88.56 107 PRO A CA 1
ATOM 817 C C . PRO A 1 107 ? 14.533 -19.834 -9.986 1.00 88.56 107 PRO A C 1
ATOM 819 O O . PRO A 1 107 ? 14.935 -20.346 -8.947 1.00 88.56 107 PRO A O 1
ATOM 822 N N . THR A 1 108 ? 14.284 -18.526 -10.089 1.00 88.62 108 THR A N 1
ATOM 823 C CA . THR A 1 108 ? 14.651 -17.529 -9.068 1.00 88.62 108 THR A CA 1
ATOM 824 C C . THR A 1 108 ? 13.499 -16.553 -8.829 1.00 88.62 108 THR A C 1
ATOM 826 O O . THR A 1 108 ? 12.764 -16.219 -9.758 1.00 88.62 108 THR A O 1
ATOM 829 N N . GLN A 1 109 ? 13.356 -16.072 -7.591 1.00 89.38 109 GLN A N 1
ATOM 830 C CA . GLN A 1 109 ? 12.486 -14.942 -7.258 1.00 89.38 109 GLN A CA 1
ATOM 831 C C . GLN A 1 109 ? 13.268 -13.632 -7.375 1.00 89.38 109 GLN A C 1
ATOM 833 O O . GLN A 1 109 ? 14.406 -13.545 -6.923 1.00 89.38 109 GLN A O 1
ATOM 838 N N . ALA A 1 110 ? 12.655 -12.607 -7.962 1.00 88.81 110 ALA A N 1
ATOM 839 C CA . ALA A 1 110 ? 13.268 -11.295 -8.130 1.00 88.81 110 ALA A CA 1
ATOM 840 C C . ALA A 1 110 ? 12.284 -10.191 -7.738 1.00 88.81 110 ALA A C 1
ATOM 842 O O . ALA A 1 110 ? 11.088 -10.287 -8.012 1.00 88.81 110 ALA A O 1
ATOM 843 N N . ILE A 1 111 ? 12.808 -9.132 -7.122 1.00 89.56 111 ILE A N 1
ATOM 844 C CA . ILE A 1 111 ? 12.069 -7.906 -6.824 1.00 89.56 111 ILE A CA 1
ATOM 845 C C . ILE A 1 111 ? 12.647 -6.808 -7.708 1.00 89.56 111 ILE A C 1
ATOM 847 O O . ILE A 1 111 ? 13.839 -6.513 -7.642 1.00 89.56 111 ILE A O 1
ATOM 851 N N . PHE A 1 112 ? 11.795 -6.190 -8.519 1.00 90.06 112 PHE A N 1
ATOM 852 C CA . PHE A 1 112 ? 12.158 -5.024 -9.315 1.00 90.06 112 PHE A CA 1
ATOM 853 C C . PHE A 1 112 ? 11.582 -3.776 -8.653 1.00 90.06 112 PHE A C 1
ATOM 855 O O . PHE A 1 112 ? 10.365 -3.642 -8.525 1.00 90.06 112 PHE A O 1
ATOM 862 N N . CYS A 1 113 ? 12.460 -2.867 -8.236 1.00 88.50 113 CYS A N 1
ATOM 863 C CA . CYS A 1 113 ? 12.083 -1.568 -7.694 1.00 88.50 113 CYS A CA 1
ATOM 864 C C . CYS A 1 113 ? 12.470 -0.485 -8.701 1.00 88.50 113 CYS A C 1
ATOM 866 O O . CYS A 1 113 ? 13.642 -0.363 -9.057 1.00 88.50 113 CYS A O 1
ATOM 868 N N . LEU A 1 114 ? 11.482 0.275 -9.172 1.00 88.56 114 LEU A N 1
ATOM 869 C CA . LEU A 1 114 ? 11.696 1.425 -10.041 1.00 88.56 114 LEU A CA 1
ATOM 870 C C . LEU A 1 114 ? 11.380 2.688 -9.249 1.00 88.56 114 LEU A C 1
ATOM 872 O O . LEU A 1 114 ? 10.270 2.848 -8.745 1.00 88.56 114 LEU A O 1
ATOM 876 N N . THR A 1 115 ? 12.361 3.575 -9.141 1.00 87.06 115 THR A N 1
ATOM 877 C CA . THR A 1 115 ? 12.234 4.849 -8.437 1.00 87.06 115 THR A CA 1
ATOM 878 C C . THR A 1 115 ? 12.617 5.989 -9.371 1.00 87.06 115 THR A C 1
ATOM 880 O O . THR A 1 115 ? 13.420 5.822 -10.288 1.00 87.06 115 THR A O 1
ATOM 883 N N . GLN A 1 116 ? 12.022 7.157 -9.148 1.00 85.56 116 GLN A N 1
ATOM 884 C CA . GLN A 1 116 ? 12.396 8.396 -9.823 1.00 85.56 116 GLN A CA 1
ATOM 885 C C . GLN A 1 116 ? 12.825 9.431 -8.785 1.00 85.56 116 GLN A C 1
ATOM 887 O O . GLN A 1 116 ? 12.428 9.350 -7.621 1.00 85.56 116 GLN A O 1
ATOM 892 N N . ALA A 1 117 ? 13.658 10.385 -9.200 1.00 78.50 117 ALA A N 1
ATOM 893 C CA . ALA A 1 117 ? 14.109 11.451 -8.316 1.00 78.50 117 ALA A CA 1
ATOM 894 C C . ALA A 1 117 ? 12.911 12.269 -7.810 1.00 78.50 117 ALA A C 1
ATOM 896 O O . ALA A 1 117 ? 12.059 12.688 -8.591 1.00 78.50 117 ALA A O 1
ATOM 897 N N . ASP A 1 118 ? 12.861 12.493 -6.500 1.00 72.94 118 ASP A N 1
ATOM 898 C CA . ASP A 1 118 ? 11.742 13.154 -5.838 1.00 72.94 118 ASP A CA 1
ATOM 899 C C . ASP A 1 118 ? 11.942 14.676 -5.762 1.00 72.94 118 ASP A C 1
ATOM 901 O O . ASP A 1 118 ? 13.049 15.168 -5.525 1.00 72.94 118 ASP A O 1
ATOM 905 N N . SER A 1 119 ? 10.859 15.439 -5.904 1.00 63.72 119 SER A N 1
ATOM 906 C CA . SER A 1 119 ? 10.887 16.904 -5.838 1.00 63.72 119 SER A CA 1
ATOM 907 C C . SER A 1 119 ? 11.144 17.486 -4.436 1.00 63.72 119 SER A C 1
ATOM 909 O O . SER A 1 119 ? 11.339 18.683 -4.259 1.00 63.72 119 SER A O 1
ATOM 911 N N . ARG A 1 120 ? 11.121 16.660 -3.390 1.00 65.25 120 ARG A N 1
ATOM 912 C CA . ARG A 1 120 ? 11.604 17.017 -2.046 1.00 65.25 120 ARG A CA 1
ATOM 913 C C . ARG A 1 120 ? 13.135 17.036 -1.996 1.00 65.25 120 ARG A C 1
ATOM 915 O O . ARG A 1 120 ? 13.700 17.641 -1.094 1.00 65.25 120 ARG A O 1
ATOM 922 N N . LEU A 1 121 ? 13.794 16.410 -2.978 1.00 59.38 121 LEU A N 1
ATOM 923 C CA . LEU A 1 121 ? 15.247 16.395 -3.168 1.00 59.38 121 LEU A CA 1
ATOM 924 C C . LEU A 1 121 ? 15.706 17.286 -4.343 1.00 59.38 121 LEU A C 1
ATOM 926 O O . LEU A 1 121 ? 16.899 17.551 -4.472 1.00 59.38 121 LEU A O 1
ATOM 930 N N . ARG A 1 122 ? 14.791 17.764 -5.206 1.00 56.56 122 ARG A N 1
ATOM 931 C CA . ARG A 1 122 ? 15.059 18.693 -6.329 1.00 56.56 122 ARG A CA 1
ATOM 932 C C . ARG A 1 122 ? 13.894 19.667 -6.532 1.00 56.56 122 ARG A C 1
ATOM 934 O O . ARG A 1 122 ? 12.749 19.275 -6.450 1.00 56.56 122 ARG A O 1
ATOM 941 N N . THR A 1 123 ? 14.149 20.918 -6.903 1.00 55.91 123 THR A N 1
ATOM 942 C CA . THR A 1 123 ? 13.132 21.995 -6.982 1.00 55.91 123 THR A CA 1
ATOM 943 C C . THR A 1 123 ? 11.975 21.789 -7.978 1.00 55.91 123 THR A C 1
ATOM 945 O O . THR A 1 123 ? 11.001 22.538 -7.925 1.00 55.91 123 THR A O 1
ATOM 948 N N . ASN A 1 124 ? 12.045 20.804 -8.879 1.00 58.75 124 ASN A N 1
ATOM 949 C CA . ASN A 1 124 ? 11.040 20.577 -9.919 1.00 58.75 124 ASN A CA 1
ATOM 950 C C . ASN A 1 124 ? 10.070 19.446 -9.529 1.00 58.75 124 ASN A C 1
ATOM 952 O O . ASN A 1 124 ? 10.510 18.349 -9.197 1.00 58.75 124 ASN A O 1
ATOM 956 N N . ARG A 1 125 ? 8.757 19.718 -9.584 1.00 58.50 125 ARG A N 1
ATOM 957 C CA . ARG A 1 125 ? 7.662 18.814 -9.166 1.00 58.50 125 ARG A CA 1
ATOM 958 C C . ARG A 1 125 ? 7.113 17.913 -10.275 1.00 58.50 125 ARG A C 1
ATOM 960 O O . ARG A 1 125 ? 6.100 17.248 -10.071 1.00 58.50 125 ARG A O 1
ATOM 967 N N . ASN A 1 126 ? 7.747 17.895 -11.441 1.00 67.69 126 ASN A N 1
ATOM 968 C CA . ASN A 1 126 ? 7.280 17.079 -12.554 1.00 67.69 126 ASN A CA 1
ATOM 969 C C . ASN A 1 126 ? 7.685 15.618 -12.341 1.00 67.69 126 ASN A C 1
ATOM 971 O O . ASN A 1 126 ? 8.820 15.236 -12.617 1.00 67.69 126 ASN A O 1
ATOM 975 N N . PHE A 1 127 ? 6.747 14.809 -11.853 1.00 71.50 127 PHE A N 1
ATOM 976 C CA . PHE A 1 127 ? 6.878 13.358 -11.866 1.00 71.50 127 PHE A CA 1
ATOM 977 C C . PHE A 1 127 ? 6.523 12.831 -13.254 1.00 71.50 127 PHE A C 1
ATOM 979 O O . PHE A 1 127 ? 5.494 13.200 -13.824 1.00 71.50 127 PHE A O 1
ATOM 986 N N . ALA A 1 128 ? 7.365 11.952 -13.789 1.00 77.38 128 ALA A N 1
ATOM 987 C CA . ALA A 1 128 ? 7.039 11.202 -14.989 1.00 77.38 128 ALA A CA 1
ATOM 988 C C . ALA A 1 128 ? 6.267 9.938 -14.601 1.00 77.38 128 ALA A C 1
ATOM 990 O O . ALA A 1 128 ? 6.544 9.297 -13.582 1.00 77.38 128 ALA A O 1
ATOM 991 N N . ALA A 1 129 ? 5.308 9.556 -15.436 1.00 80.31 129 ALA A N 1
ATOM 992 C CA . ALA A 1 129 ? 4.703 8.239 -15.362 1.00 80.31 129 ALA A CA 1
ATOM 993 C C . ALA A 1 129 ? 5.790 7.188 -15.657 1.00 80.31 129 ALA A C 1
ATOM 995 O O . ALA A 1 129 ? 6.318 7.136 -16.767 1.00 80.31 129 ALA A O 1
ATOM 996 N N . ILE A 1 130 ? 6.142 6.372 -14.662 1.00 84.62 130 ILE A N 1
ATOM 997 C CA . ILE A 1 130 ? 7.148 5.312 -14.796 1.00 84.62 130 ILE A CA 1
ATOM 998 C C . ILE A 1 130 ? 6.475 3.940 -14.876 1.00 84.62 130 ILE A C 1
ATOM 1000 O O . ILE A 1 130 ? 5.501 3.667 -14.177 1.00 84.62 130 ILE A O 1
ATOM 1004 N N . GLY A 1 131 ? 7.001 3.070 -15.735 1.00 87.25 131 GLY A N 1
ATOM 1005 C CA . GLY A 1 131 ? 6.507 1.710 -15.934 1.00 87.25 131 GLY A CA 1
ATOM 1006 C C . GLY A 1 131 ? 7.654 0.724 -16.114 1.00 87.25 131 GLY A C 1
ATOM 1007 O O . GLY A 1 131 ? 8.788 1.113 -16.390 1.00 87.25 131 GLY A O 1
ATOM 1008 N N . LEU A 1 132 ? 7.357 -0.563 -15.959 1.00 88.81 132 LEU A N 1
ATOM 1009 C CA . LEU A 1 132 ? 8.331 -1.644 -16.070 1.00 88.81 132 LEU A CA 1
ATOM 1010 C C . LEU A 1 132 ? 7.848 -2.682 -17.081 1.00 88.81 132 LEU A C 1
ATOM 1012 O O . LEU A 1 132 ? 6.717 -3.159 -17.002 1.00 88.81 132 LEU A O 1
ATOM 1016 N N . ARG A 1 133 ? 8.737 -3.076 -17.994 1.00 88.81 133 ARG A N 1
ATOM 1017 C CA . ARG A 1 133 ? 8.541 -4.222 -18.886 1.00 88.81 133 ARG A CA 1
ATOM 1018 C C . ARG A 1 133 ? 9.679 -5.206 -18.697 1.00 88.81 133 ARG A C 1
ATOM 1020 O O . ARG A 1 133 ? 10.845 -4.821 -18.756 1.00 88.81 133 ARG A O 1
ATOM 1027 N N . VAL A 1 134 ? 9.333 -6.470 -18.485 1.00 89.25 134 VAL A N 1
ATOM 1028 C CA . VAL A 1 134 ? 10.292 -7.563 -18.329 1.00 89.25 134 VAL A CA 1
ATOM 1029 C C . VAL A 1 134 ? 10.155 -8.488 -19.520 1.00 89.25 134 VAL A C 1
ATOM 1031 O O . VAL A 1 134 ? 9.080 -9.023 -19.793 1.00 89.25 134 VAL A O 1
ATOM 1034 N N . TYR A 1 135 ? 11.268 -8.685 -20.213 1.00 86.62 135 TYR A N 1
ATOM 1035 C CA . TYR A 1 135 ? 11.338 -9.536 -21.384 1.00 86.62 135 TYR A CA 1
ATOM 1036 C C . TYR A 1 135 ? 12.224 -10.747 -21.120 1.00 86.62 135 TYR A C 1
ATOM 1038 O O . TYR A 1 135 ? 13.304 -10.628 -20.539 1.00 86.62 135 TYR A O 1
ATOM 1046 N N . ARG A 1 136 ? 11.808 -11.912 -21.611 1.00 84.50 136 ARG A N 1
ATOM 1047 C CA . ARG A 1 136 ? 12.663 -13.088 -21.690 1.00 84.50 136 ARG A CA 1
ATOM 1048 C C . ARG A 1 136 ? 13.599 -12.936 -22.871 1.00 84.50 136 ARG A C 1
ATOM 1050 O O . ARG A 1 136 ? 13.169 -12.935 -24.024 1.00 84.50 136 ARG A O 1
ATOM 1057 N N . CYS A 1 137 ? 14.888 -12.881 -22.578 1.00 77.44 137 CYS A N 1
ATOM 1058 C CA . CYS A 1 137 ? 15.915 -13.040 -23.586 1.00 77.44 137 CYS A CA 1
ATOM 1059 C C . CYS A 1 137 ? 16.202 -14.533 -23.770 1.00 77.44 137 CYS A C 1
ATOM 1061 O O . CYS A 1 137 ? 16.620 -15.205 -22.830 1.00 77.44 137 CYS A O 1
ATOM 1063 N N . ARG A 1 138 ? 15.968 -15.072 -24.972 1.00 69.69 138 ARG A N 1
ATOM 1064 C CA . ARG A 1 138 ? 16.323 -16.465 -25.315 1.00 69.69 138 ARG A CA 1
ATOM 1065 C C . ARG A 1 138 ? 17.781 -16.614 -25.756 1.00 69.69 138 ARG A C 1
ATOM 1067 O O . ARG A 1 138 ? 18.170 -17.663 -26.262 1.00 69.69 138 ARG A O 1
ATOM 1074 N N . ILE A 1 139 ? 18.581 -15.560 -25.606 1.00 65.25 139 ILE A N 1
ATOM 1075 C CA . ILE A 1 139 ? 19.972 -15.577 -26.032 1.00 65.25 139 ILE A CA 1
ATOM 1076 C C . ILE A 1 139 ? 20.789 -16.345 -25.000 1.00 65.25 139 ILE A C 1
ATOM 1078 O O . ILE A 1 139 ? 20.875 -15.959 -23.836 1.00 65.25 139 ILE A O 1
ATOM 1082 N N . VAL A 1 140 ? 21.363 -17.457 -25.450 1.00 59.28 140 VAL A N 1
ATOM 1083 C CA . VAL A 1 140 ? 22.265 -18.294 -24.664 1.00 59.28 140 VAL A CA 1
ATOM 1084 C C . VAL A 1 140 ? 23.518 -17.479 -24.355 1.00 59.28 140 VAL A C 1
ATOM 1086 O O . VAL A 1 140 ? 24.089 -16.855 -25.253 1.00 59.28 140 VAL A O 1
ATOM 1089 N N . ALA A 1 141 ? 23.923 -17.454 -23.084 1.00 56.78 141 ALA A N 1
ATOM 1090 C CA . ALA A 1 141 ? 25.177 -16.830 -22.692 1.00 56.78 141 ALA A CA 1
ATOM 1091 C C . ALA A 1 141 ? 26.324 -17.415 -23.538 1.00 56.78 141 ALA A C 1
ATOM 1093 O O . ALA A 1 141 ? 26.324 -18.619 -23.814 1.00 56.78 141 ALA A O 1
ATOM 1094 N N . PRO A 1 142 ? 27.296 -16.594 -23.960 1.00 55.75 142 PRO A N 1
ATOM 1095 C CA . PRO A 1 142 ? 28.481 -17.102 -24.629 1.00 55.75 142 PRO A CA 1
ATOM 1096 C C . PRO A 1 142 ? 29.153 -18.185 -23.764 1.00 55.75 142 PRO A C 1
ATOM 1098 O O . PRO A 1 142 ? 29.079 -18.097 -22.533 1.00 55.75 142 PRO A O 1
ATOM 1101 N N . PRO A 1 143 ? 29.797 -19.205 -24.359 1.00 57.97 143 PRO A N 1
ATOM 1102 C CA . PRO A 1 143 ? 30.519 -20.226 -23.603 1.00 57.97 143 PRO A CA 1
ATOM 1103 C C . PRO A 1 143 ? 31.470 -19.596 -22.575 1.00 57.97 143 PRO A C 1
ATOM 1105 O O . PRO A 1 143 ? 32.034 -18.524 -22.834 1.00 57.97 143 PRO A O 1
ATOM 1108 N N . GLN A 1 144 ? 31.667 -20.249 -21.422 1.00 52.12 144 GLN A N 1
ATOM 1109 C CA . GLN A 1 144 ? 32.645 -19.795 -20.423 1.00 52.12 144 GLN A CA 1
ATOM 1110 C C . GLN A 1 144 ? 33.985 -19.468 -21.109 1.00 52.12 144 GLN A C 1
ATOM 1112 O O . GLN A 1 144 ? 34.442 -20.223 -21.965 1.00 52.12 144 GLN A O 1
ATOM 1117 N N . HIS A 1 145 ? 34.585 -18.330 -20.736 1.00 64.81 145 HIS A N 1
ATOM 1118 C CA . HIS A 1 145 ? 35.833 -17.766 -21.287 1.00 64.81 145 HIS A CA 1
ATOM 1119 C C . HIS A 1 145 ? 35.760 -17.052 -22.649 1.00 64.81 145 HIS A C 1
ATOM 1121 O O . HIS A 1 145 ? 36.801 -16.677 -23.184 1.00 64.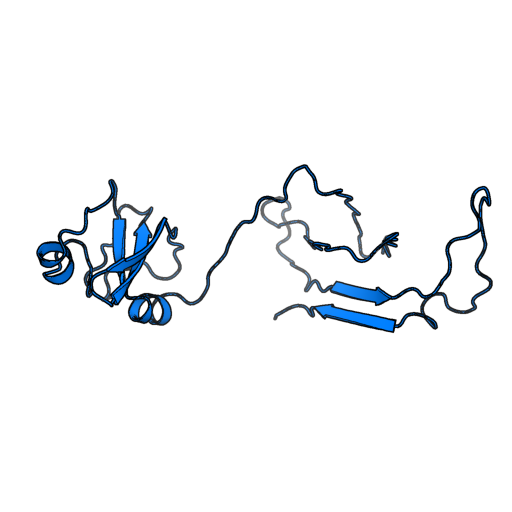81 145 HIS A O 1
ATOM 1127 N N . SER A 1 146 ? 34.572 -16.792 -23.199 1.00 58.34 146 SER A N 1
ATOM 1128 C CA . SER A 1 146 ? 34.449 -15.945 -24.394 1.00 58.34 146 SER A CA 1
ATOM 1129 C C . SER A 1 146 ? 34.233 -14.468 -24.041 1.00 58.34 146 SER A C 1
ATOM 1131 O O . SER A 1 146 ? 33.261 -14.087 -23.389 1.00 58.34 146 SER A O 1
ATOM 1133 N N . THR A 1 147 ? 35.153 -13.609 -24.478 1.00 53.19 147 THR A N 1
ATOM 1134 C CA . THR A 1 147 ? 35.072 -12.150 -24.330 1.00 53.19 147 THR A CA 1
ATOM 1135 C C . THR A 1 147 ? 34.444 -11.532 -25.578 1.00 53.19 147 THR A C 1
ATOM 1137 O O . THR A 1 147 ? 34.930 -11.735 -26.686 1.00 53.19 147 THR A O 1
ATOM 1140 N N . GLY A 1 148 ? 33.376 -10.744 -25.413 1.00 52.31 148 GLY A N 1
ATOM 1141 C CA . GLY A 1 148 ? 32.842 -9.902 -26.491 1.00 52.31 148 GLY A CA 1
ATOM 1142 C C . GLY A 1 148 ? 32.087 -10.641 -27.601 1.00 52.31 148 GLY A C 1
ATOM 1143 O O . GLY A 1 148 ? 32.319 -10.380 -28.781 1.00 52.31 148 GLY A O 1
ATOM 1144 N N . ALA A 1 149 ? 31.144 -11.523 -27.256 1.00 52.22 149 ALA A N 1
ATOM 1145 C CA . ALA A 1 149 ? 30.232 -12.088 -28.249 1.00 52.22 149 ALA A CA 1
ATOM 1146 C C . ALA A 1 149 ? 29.325 -10.989 -28.837 1.00 52.22 149 ALA A C 1
ATOM 1148 O O . ALA A 1 149 ? 28.312 -10.608 -28.246 1.00 52.22 149 ALA A O 1
ATOM 1149 N N . LYS A 1 150 ? 29.682 -10.470 -30.017 1.00 53.12 150 LYS A N 1
ATOM 1150 C CA . LYS A 1 150 ? 28.772 -9.656 -30.828 1.00 53.12 150 LYS A CA 1
ATOM 1151 C C . LYS A 1 150 ? 27.634 -10.547 -31.309 1.00 53.12 150 LYS A C 1
ATOM 1153 O O . LYS A 1 150 ? 27.842 -11.468 -32.095 1.00 53.12 150 LYS A O 1
ATOM 1158 N N . GLN A 1 151 ? 26.425 -10.262 -30.849 1.00 54.34 151 GLN A N 1
ATOM 1159 C CA . GLN A 1 151 ? 25.234 -10.914 -31.370 1.00 54.34 151 GLN A CA 1
ATOM 1160 C C . GLN A 1 151 ? 24.947 -10.355 -32.764 1.00 54.34 151 GLN A C 1
ATOM 1162 O O . GLN A 1 151 ? 24.766 -9.150 -32.932 1.00 54.34 151 GLN A O 1
ATOM 1167 N N . ASN A 1 152 ? 24.913 -11.226 -33.770 1.00 55.53 152 ASN A N 1
ATOM 1168 C CA . ASN A 1 152 ? 24.602 -10.848 -35.145 1.00 55.53 152 ASN A CA 1
ATOM 1169 C C . ASN A 1 152 ? 23.077 -10.789 -35.342 1.00 55.53 152 ASN A C 1
ATOM 1171 O O . ASN A 1 152 ? 22.488 -11.590 -36.064 1.00 55.53 152 ASN A O 1
ATOM 1175 N N . VAL A 1 153 ? 22.420 -9.892 -34.605 1.00 57.22 153 VAL A N 1
ATOM 1176 C CA . VAL A 1 153 ? 20.972 -9.675 -34.673 1.00 57.22 153 VAL A CA 1
ATOM 1177 C C . VAL A 1 153 ? 20.706 -8.265 -35.172 1.00 57.22 153 VAL A C 1
ATOM 1179 O O . VAL A 1 153 ? 21.154 -7.289 -34.579 1.00 57.22 153 VAL A O 1
ATOM 1182 N N . SER A 1 154 ? 19.950 -8.152 -36.266 1.00 62.12 154 SER A N 1
ATOM 1183 C CA . SER A 1 154 ? 19.534 -6.858 -36.825 1.00 62.12 154 SER A CA 1
ATOM 1184 C C . SER A 1 154 ? 18.677 -6.045 -35.852 1.00 62.12 154 SER A C 1
ATOM 1186 O O . SER A 1 154 ? 18.623 -4.823 -35.945 1.00 62.12 154 SER A O 1
ATOM 1188 N N . ASN A 1 155 ? 18.023 -6.721 -34.902 1.00 63.12 155 ASN A N 1
ATOM 1189 C CA . ASN A 1 155 ? 17.322 -6.108 -33.786 1.00 63.12 155 ASN A CA 1
ATOM 1190 C C . ASN A 1 155 ? 17.450 -7.010 -32.537 1.00 63.12 155 ASN A C 1
ATOM 1192 O O . ASN A 1 155 ? 16.865 -8.099 -32.529 1.00 63.12 155 ASN A O 1
ATOM 1196 N N . PRO A 1 156 ? 18.161 -6.578 -31.477 1.00 62.75 156 PRO A N 1
ATOM 1197 C CA . PRO A 1 156 ? 18.328 -7.360 -30.248 1.00 62.75 156 PRO A CA 1
ATOM 1198 C C . PRO A 1 156 ? 17.018 -7.553 -29.470 1.00 62.75 156 PRO A C 1
ATOM 1200 O O . PRO A 1 156 ? 16.937 -8.428 -28.613 1.00 62.75 156 PRO A O 1
ATOM 1203 N N . PHE A 1 157 ? 15.975 -6.784 -29.798 1.00 65.31 157 PHE A N 1
ATOM 1204 C CA . PHE A 1 157 ? 14.652 -6.862 -29.185 1.00 65.31 157 PHE A CA 1
ATOM 1205 C C . PHE A 1 157 ? 13.680 -7.788 -29.936 1.00 65.31 157 PHE A C 1
ATOM 1207 O O . PHE A 1 157 ? 12.685 -8.213 -29.362 1.00 65.31 157 PHE A O 1
ATOM 1214 N N . LYS A 1 158 ? 13.956 -8.156 -31.198 1.00 66.50 158 LYS A N 1
ATOM 1215 C CA . LYS A 1 158 ? 13.094 -9.069 -31.977 1.00 66.50 158 LYS A CA 1
ATOM 1216 C C . LYS A 1 158 ? 12.902 -10.462 -31.341 1.00 66.50 158 LYS A C 1
ATOM 1218 O O . LYS A 1 158 ? 11.794 -10.980 -31.440 1.00 66.50 158 LYS A O 1
ATOM 1223 N N . PRO A 1 159 ? 13.916 -11.095 -30.713 1.00 69.06 159 PRO A N 1
ATOM 1224 C CA . PRO A 1 159 ? 13.746 -12.403 -30.077 1.00 69.06 159 PRO A CA 1
ATOM 1225 C C . PRO A 1 159 ? 13.207 -12.323 -28.638 1.00 69.06 159 PRO A C 1
ATOM 1227 O O . PRO A 1 159 ? 13.167 -13.347 -27.955 1.00 69.06 159 PRO A O 1
ATOM 1230 N N . LEU A 1 160 ? 12.853 -11.129 -28.150 1.00 76.88 160 LEU A N 1
ATOM 1231 C CA . LEU A 1 160 ? 12.360 -10.942 -26.794 1.00 76.88 160 LEU A CA 1
ATOM 1232 C C . LEU A 1 160 ? 10.882 -11.308 -26.680 1.00 76.88 160 LEU A C 1
ATOM 1234 O O . LEU A 1 160 ? 10.049 -10.894 -27.481 1.00 76.88 160 LEU A O 1
ATOM 1238 N N . GLU A 1 161 ? 10.560 -12.044 -25.627 1.00 82.62 161 GLU A N 1
ATOM 1239 C CA . GLU A 1 161 ? 9.195 -12.422 -25.274 1.00 82.62 161 GLU A CA 1
ATOM 1240 C C . GLU A 1 161 ? 8.770 -11.623 -24.039 1.00 82.62 161 GLU A C 1
ATOM 1242 O O . GLU A 1 161 ? 9.460 -11.659 -23.022 1.00 82.62 161 GLU A O 1
ATOM 1247 N N . LEU A 1 162 ? 7.673 -10.866 -24.116 1.00 81.94 162 LEU A N 1
ATOM 1248 C CA . LEU A 1 162 ? 7.165 -10.111 -22.968 1.00 81.94 162 LEU A CA 1
ATOM 1249 C C . LEU A 1 162 ? 6.674 -11.091 -21.892 1.00 81.94 162 LEU A C 1
ATOM 1251 O O . LEU A 1 162 ? 5.762 -11.871 -22.144 1.00 81.94 162 LEU A O 1
ATOM 1255 N N . LEU A 1 163 ? 7.272 -11.039 -20.702 1.00 84.06 163 LEU A N 1
ATOM 1256 C CA . LEU A 1 163 ? 6.885 -11.878 -19.562 1.00 84.06 163 LEU A CA 1
ATOM 1257 C C . LEU A 1 163 ? 5.961 -11.150 -18.594 1.00 84.06 163 LEU A C 1
ATOM 1259 O O . LEU A 1 163 ? 5.053 -11.753 -18.031 1.00 84.06 163 LEU A O 1
ATOM 1263 N N . ALA A 1 164 ? 6.229 -9.867 -18.366 1.00 83.94 164 ALA A N 1
ATOM 1264 C CA . ALA A 1 164 ? 5.462 -9.050 -17.443 1.00 83.94 164 ALA A CA 1
ATOM 1265 C C . ALA A 1 164 ? 5.505 -7.584 -17.865 1.00 83.94 164 ALA A C 1
ATOM 1267 O O . ALA A 1 164 ? 6.533 -7.073 -18.317 1.00 83.94 164 ALA A O 1
ATOM 1268 N N . GLU A 1 165 ? 4.389 -6.900 -17.657 1.00 87.88 165 GLU A N 1
ATOM 1269 C CA . GLU A 1 165 ? 4.262 -5.464 -17.836 1.00 87.88 165 GLU A CA 1
ATOM 1270 C C . GLU A 1 165 ? 3.543 -4.884 -16.622 1.00 87.88 165 GLU A C 1
ATOM 1272 O O . GLU A 1 165 ? 2.497 -5.377 -16.202 1.00 87.88 165 GLU A O 1
ATOM 1277 N N . LYS A 1 166 ? 4.113 -3.819 -16.065 1.00 84.75 166 LYS A N 1
ATOM 1278 C CA . LYS A 1 166 ? 3.432 -2.944 -15.122 1.00 84.75 166 LYS A CA 1
ATOM 1279 C C . LYS A 1 166 ? 3.442 -1.544 -15.709 1.00 84.75 166 LYS A C 1
ATOM 1281 O O . LYS A 1 166 ? 4.478 -0.878 -15.737 1.00 84.75 166 LYS A O 1
ATOM 1286 N N . LEU A 1 167 ? 2.287 -1.137 -16.221 1.00 84.38 167 LEU A N 1
ATOM 1287 C CA . LEU A 1 167 ? 2.077 0.213 -16.722 1.00 84.38 167 LEU A CA 1
ATOM 1288 C C . LEU A 1 167 ? 2.048 1.202 -15.559 1.00 84.38 167 LEU A C 1
ATOM 1290 O O . LEU A 1 167 ? 1.725 0.842 -14.424 1.00 84.38 167 LEU A O 1
ATOM 1294 N N . ALA A 1 168 ? 2.366 2.456 -15.861 1.00 73.44 168 ALA A N 1
ATOM 1295 C CA . ALA A 1 168 ? 2.145 3.532 -14.916 1.00 73.44 168 ALA A CA 1
ATOM 1296 C C . ALA A 1 168 ? 0.647 3.612 -14.586 1.00 73.44 168 ALA A C 1
ATOM 1298 O O . ALA A 1 168 ? -0.190 3.716 -15.487 1.00 73.44 168 ALA A O 1
ATOM 1299 N N . SER A 1 169 ? 0.310 3.554 -13.301 1.00 56.88 169 SER A N 1
ATOM 1300 C CA . SER A 1 169 ? -1.016 3.934 -12.822 1.00 56.88 169 SER A CA 1
ATOM 1301 C C . SER A 1 169 ? -1.142 5.454 -12.930 1.00 56.88 169 SER A C 1
ATOM 1303 O O . SER A 1 169 ? -0.251 6.165 -12.461 1.00 56.88 169 SER A O 1
ATOM 1305 N N . LYS A 1 170 ? -2.198 5.926 -13.603 1.00 42.56 170 LYS A N 1
ATOM 1306 C CA . LYS A 1 170 ? -2.564 7.348 -13.629 1.00 42.56 170 LYS A CA 1
ATOM 1307 C C . LYS A 1 170 ? -2.985 7.830 -12.249 1.00 42.56 170 LYS A C 1
ATOM 1309 O O . LYS A 1 170 ? -3.588 7.010 -11.524 1.00 42.56 170 LYS A O 1
#

Foldseek 3Di:
DDPQQDDPPDDWDWDDWDQQPNFTKTKTADPDPGGFGDDPQGPPHPNCVVRVPDDDPHRMTMDGVVVVVVRDDDDDDDDDDDPPDDDDDDDADPVRDDDDDDDDPDDDDDDDDDDDDDCVNPVDHDDDQDKDWDWDQPDDDDPPPDDDPDDPDPDSCVRIDTDDIDGRDD

pLDDT: mean 83.38, std 13.18, range [42.56, 97.5]

Organism: NCBI:txid2562237